Protein AF-A0A660NWW2-F1 (afdb_monomer_lite)

pLDDT: mean 92.23, std 7.3, range [58.41, 98.31]

Radius of gyration: 13.19 Å; chains: 1; bounding box: 37×17×34 Å

Secondary structure (DSSP, 8-state):
-TTTEEEEEESSSSS-EEE-EES---SS-------EE--GGGTT-S--EEEEEE--BTTB------------

Sequence (72 aa):
LNNAIKVFVSTDGNNWESVAINNPPSGNSWTFVDSTCDLNKYAGKEKVFVAFEYNSTTNIAPTWEIKTVTVK

Structure (mmCIF, N/CA/C/O backbone):
data_AF-A0A660NWW2-F1
#
_entry.id   AF-A0A660NWW2-F1
#
loop_
_atom_site.group_PDB
_atom_site.id
_atom_site.type_symbol
_atom_site.label_atom_id
_atom_site.label_alt_id
_atom_site.label_comp_id
_atom_site.label_asym_id
_atom_site.label_entity_id
_atom_site.label_seq_id
_atom_site.pdbx_PDB_ins_code
_atom_site.Cartn_x
_atom_site.Cartn_y
_atom_site.Cartn_z
_atom_site.occupancy
_atom_site.B_iso_or_equiv
_atom_site.auth_seq_id
_atom_site.auth_comp_id
_atom_site.auth_asym_id
_atom_site.auth_atom_id
_atom_site.pdbx_PDB_model_num
ATOM 1 N N . LEU A 1 1 ? 10.475 -6.567 -8.599 1.00 58.41 1 LEU A N 1
ATOM 2 C CA . LEU A 1 1 ? 9.548 -5.653 -7.887 1.00 58.41 1 LEU A CA 1
ATOM 3 C C . LEU A 1 1 ? 9.128 -6.136 -6.517 1.00 58.41 1 LEU A C 1
ATOM 5 O O . LEU A 1 1 ? 9.126 -5.301 -5.630 1.00 58.41 1 LEU A O 1
ATOM 9 N N . ASN A 1 2 ? 8.796 -7.422 -6.345 1.00 61.56 2 ASN A N 1
ATOM 10 C CA . ASN A 1 2 ? 8.022 -7.939 -5.202 1.00 61.56 2 ASN A CA 1
ATOM 11 C C . ASN A 1 2 ? 8.509 -7.593 -3.780 1.00 61.56 2 ASN A C 1
ATOM 13 O O . ASN A 1 2 ? 7.738 -7.774 -2.851 1.00 61.56 2 ASN A O 1
ATOM 17 N N . ASN A 1 3 ? 9.721 -7.055 -3.600 1.00 73.00 3 ASN A N 1
ATOM 18 C CA . ASN A 1 3 ? 10.205 -6.579 -2.299 1.00 73.00 3 ASN A CA 1
ATOM 19 C C . ASN A 1 3 ? 10.477 -5.065 -2.219 1.00 73.00 3 ASN A C 1
ATOM 21 O O . ASN A 1 3 ? 10.689 -4.566 -1.118 1.00 73.00 3 ASN A O 1
ATOM 25 N N . ALA A 1 4 ? 10.491 -4.349 -3.349 1.00 83.75 4 ALA A N 1
ATOM 26 C CA . ALA A 1 4 ? 10.808 -2.919 -3.401 1.00 83.75 4 ALA A CA 1
ATOM 27 C C . ALA A 1 4 ? 9.583 -2.013 -3.250 1.00 83.75 4 ALA A C 1
ATOM 29 O O . ALA A 1 4 ? 9.736 -0.836 -2.943 1.00 83.75 4 ALA A O 1
ATOM 30 N N . ILE A 1 5 ? 8.385 -2.559 -3.470 1.00 88.00 5 ILE A N 1
ATOM 31 C CA . ILE A 1 5 ? 7.117 -1.854 -3.289 1.00 88.00 5 ILE A CA 1
ATOM 32 C C . ILE A 1 5 ? 6.248 -2.643 -2.319 1.00 88.00 5 ILE A C 1
ATOM 34 O O . ILE A 1 5 ? 6.019 -3.838 -2.516 1.00 88.00 5 ILE A O 1
ATOM 38 N N . LYS A 1 6 ? 5.777 -1.987 -1.262 1.00 92.25 6 LYS A N 1
ATOM 39 C CA . LYS A 1 6 ? 4.852 -2.587 -0.297 1.00 92.25 6 LYS A CA 1
ATOM 40 C C . LYS A 1 6 ? 3.809 -1.576 0.137 1.00 92.25 6 LYS A C 1
ATOM 42 O O . LYS A 1 6 ? 4.064 -0.374 0.168 1.00 92.25 6 LYS A O 1
ATOM 47 N N . VAL A 1 7 ? 2.647 -2.090 0.513 1.00 95.62 7 VAL A N 1
ATOM 48 C CA . VAL A 1 7 ? 1.611 -1.317 1.191 1.00 95.62 7 VAL A CA 1
ATOM 49 C C . VAL A 1 7 ? 1.458 -1.889 2.589 1.00 95.62 7 VAL A C 1
ATOM 51 O O . VAL A 1 7 ? 1.371 -3.105 2.764 1.00 95.62 7 VAL A O 1
ATOM 54 N N . PHE A 1 8 ? 1.445 -1.009 3.579 1.00 97.50 8 PHE A N 1
ATOM 55 C CA . PHE A 1 8 ? 1.226 -1.350 4.974 1.00 97.50 8 PHE A CA 1
ATOM 56 C C . PHE A 1 8 ? -0.012 -0.653 5.502 1.00 97.50 8 PHE A C 1
ATOM 58 O O . PHE A 1 8 ? -0.350 0.456 5.082 1.00 97.50 8 PHE A O 1
ATOM 65 N N . VAL A 1 9 ? -0.654 -1.300 6.464 1.00 98.31 9 VAL A N 1
ATOM 66 C CA . VAL A 1 9 ? -1.840 -0.787 7.131 1.00 98.31 9 VAL A CA 1
ATOM 67 C C . VAL A 1 9 ? -1.641 -0.855 8.636 1.00 98.31 9 VAL A C 1
ATOM 69 O O . VAL A 1 9 ? -1.066 -1.809 9.161 1.00 98.31 9 VAL A O 1
ATOM 72 N N . SER A 1 10 ? -2.108 0.177 9.329 1.00 98.31 10 SER A N 1
ATOM 73 C CA . SER A 1 10 ? -2.101 0.261 10.786 1.00 98.31 10 SER A CA 1
ATOM 74 C C . SER A 1 10 ? -3.414 0.847 11.290 1.00 98.31 10 SER A C 1
ATOM 76 O O . SER A 1 10 ? -4.032 1.670 10.618 1.00 98.31 10 SER A O 1
ATOM 78 N N . THR A 1 11 ? -3.838 0.462 12.492 1.00 98.00 11 THR A N 1
ATOM 79 C CA . THR A 1 11 ? -4.979 1.088 13.184 1.00 98.00 11 THR A CA 1
ATOM 80 C C . THR A 1 11 ? -4.549 2.083 14.262 1.00 98.00 11 THR A C 1
ATOM 82 O O . THR A 1 11 ? -5.389 2.794 14.806 1.00 98.00 11 THR A O 1
ATOM 85 N N . ASP A 1 12 ? -3.255 2.143 14.583 1.00 97.38 12 ASP A N 1
ATOM 86 C CA . ASP A 1 12 ? -2.696 2.987 15.647 1.00 97.38 12 ASP A CA 1
ATOM 87 C C . ASP A 1 12 ? -1.509 3.858 15.194 1.00 97.38 12 ASP A C 1
ATOM 89 O O . ASP A 1 12 ? -1.024 4.680 15.970 1.00 97.38 12 ASP A O 1
ATOM 93 N N . GLY A 1 13 ? -1.049 3.696 13.950 1.00 97.00 13 GLY A N 1
ATOM 94 C CA . GLY A 1 13 ? 0.081 4.416 13.361 1.00 97.00 13 GLY A CA 1
ATOM 95 C C . GLY A 1 13 ? 1.462 3.909 13.795 1.00 97.00 13 GLY A C 1
ATOM 96 O O . GLY A 1 13 ? 2.468 4.461 13.354 1.00 97.00 13 GLY A O 1
ATOM 97 N N . ASN A 1 14 ? 1.534 2.871 14.633 1.00 97.56 14 ASN A N 1
ATOM 98 C CA . ASN A 1 14 ? 2.776 2.346 15.210 1.00 97.56 14 ASN A CA 1
ATOM 99 C C . ASN A 1 14 ? 3.013 0.878 14.837 1.00 97.56 14 ASN A C 1
ATOM 101 O O . ASN A 1 14 ? 4.141 0.492 14.535 1.00 97.56 14 ASN A O 1
ATOM 105 N N . ASN A 1 15 ? 1.955 0.068 14.833 1.00 97.38 15 ASN A N 1
ATOM 106 C CA . ASN A 1 15 ? 1.996 -1.343 14.472 1.00 97.38 15 ASN A CA 1
ATOM 107 C C . ASN A 1 15 ? 1.498 -1.516 13.040 1.00 97.38 15 ASN A C 1
ATOM 109 O O . ASN A 1 15 ? 0.336 -1.234 12.744 1.00 97.38 15 ASN A O 1
ATOM 113 N N . TRP A 1 16 ? 2.385 -1.971 12.159 1.00 97.94 16 TRP A N 1
ATOM 114 C CA . TRP A 1 16 ? 2.144 -2.032 10.722 1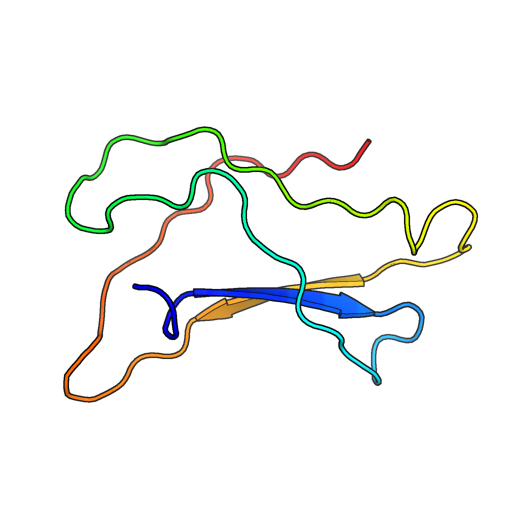.00 97.94 16 TRP A CA 1
ATOM 115 C C . TRP A 1 16 ? 2.113 -3.473 10.233 1.00 97.94 16 TRP A C 1
ATOM 117 O O . TRP A 1 16 ? 3.008 -4.264 10.525 1.00 97.94 16 TRP A O 1
ATOM 127 N N . GLU A 1 17 ? 1.103 -3.794 9.437 1.00 97.44 17 GLU A N 1
ATOM 128 C CA . GLU A 1 17 ? 0.978 -5.079 8.759 1.00 97.44 17 GLU A CA 1
ATOM 129 C C . GLU A 1 17 ? 0.991 -4.856 7.249 1.00 97.44 17 GLU A C 1
ATOM 131 O O . GLU A 1 17 ? 0.326 -3.955 6.737 1.00 97.44 17 GLU A O 1
ATOM 136 N N . SER A 1 18 ? 1.758 -5.665 6.520 1.00 96.19 18 SER A N 1
ATOM 137 C CA . SER A 1 18 ? 1.774 -5.597 5.061 1.00 96.19 18 SER A CA 1
ATOM 138 C C . SER A 1 18 ? 0.478 -6.164 4.487 1.00 96.19 18 SER A C 1
ATOM 140 O O . SER A 1 18 ? 0.064 -7.257 4.878 1.00 96.19 18 SER A O 1
ATOM 142 N N . VAL A 1 19 ? -0.095 -5.484 3.499 1.00 96.69 19 VAL A N 1
ATOM 143 C CA . VAL A 1 19 ? -1.194 -6.006 2.678 1.00 96.69 19 VAL A CA 1
ATOM 144 C C . VAL A 1 19 ? -0.694 -6.341 1.277 1.00 96.69 19 VAL A C 1
ATOM 146 O O . VAL A 1 19 ? 0.219 -5.704 0.748 1.00 96.69 19 VAL A O 1
ATOM 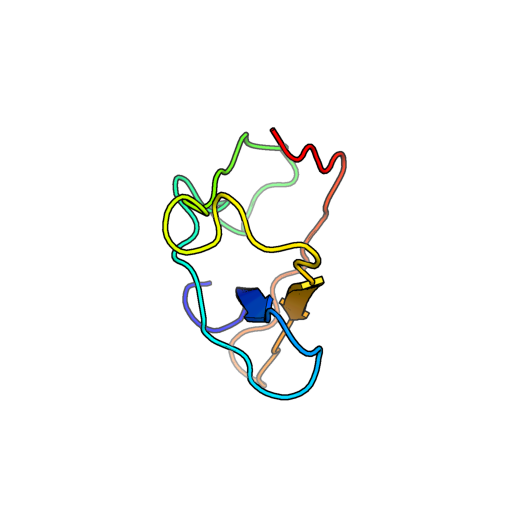149 N N . ALA A 1 20 ? -1.278 -7.376 0.676 1.00 95.25 20 ALA A N 1
ATOM 150 C CA . ALA A 1 20 ? -0.930 -7.775 -0.678 1.00 95.25 20 ALA A CA 1
ATOM 151 C C . ALA A 1 20 ? -1.484 -6.768 -1.695 1.00 95.25 20 ALA A C 1
ATOM 153 O O . ALA A 1 20 ? -2.657 -6.396 -1.639 1.00 95.25 20 ALA A O 1
ATOM 154 N N . ILE A 1 21 ? -0.638 -6.375 -2.647 1.00 94.25 21 ILE A N 1
ATOM 155 C CA . ILE A 1 21 ? -1.044 -5.578 -3.803 1.00 94.25 21 ILE A CA 1
ATOM 156 C C . ILE A 1 21 ? -1.541 -6.544 -4.879 1.00 94.25 21 ILE A C 1
ATOM 158 O O . ILE A 1 21 ? -0.763 -7.317 -5.438 1.00 94.25 21 ILE A O 1
ATOM 162 N N . ASN A 1 22 ? -2.828 -6.483 -5.192 1.00 95.62 22 ASN A N 1
ATOM 163 C CA . ASN A 1 22 ? -3.408 -7.159 -6.344 1.00 95.62 22 ASN A CA 1
ATOM 164 C C . ASN A 1 22 ? -3.098 -6.359 -7.612 1.00 95.62 22 ASN A C 1
ATOM 166 O O . ASN A 1 22 ? -3.291 -5.141 -7.639 1.00 95.62 22 ASN A O 1
ATOM 170 N N . ASN A 1 23 ? -2.665 -7.058 -8.665 1.00 93.88 23 ASN A N 1
ATO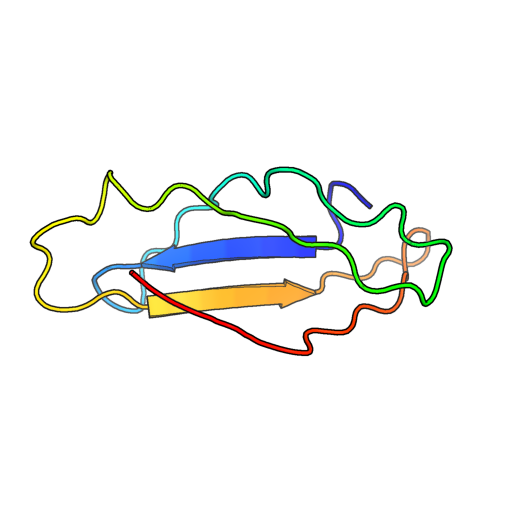M 171 C CA . ASN A 1 23 ? -2.242 -6.474 -9.942 1.00 93.88 23 ASN A CA 1
ATOM 172 C C . ASN A 1 23 ? -1.144 -5.394 -9.789 1.00 93.88 23 ASN A C 1
ATOM 174 O O . ASN A 1 23 ? -1.366 -4.240 -10.164 1.00 93.88 23 ASN A O 1
ATOM 178 N N . PRO A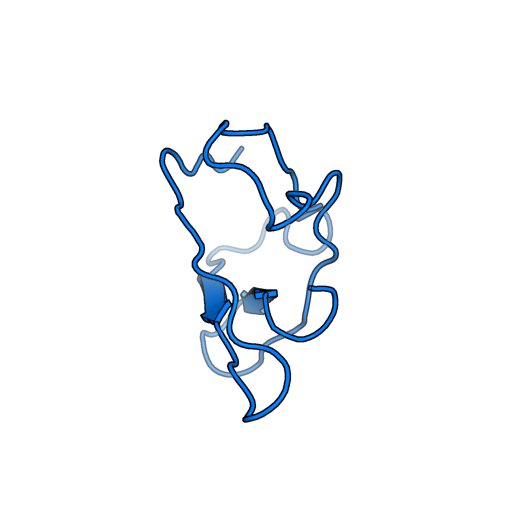 1 24 ? 0.026 -5.718 -9.199 1.00 90.44 24 PRO A N 1
ATOM 179 C CA . PRO A 1 24 ? 1.121 -4.760 -9.093 1.00 90.44 24 PRO A CA 1
ATOM 180 C C . PRO A 1 24 ? 1.690 -4.433 -10.486 1.00 90.44 24 PRO A C 1
ATOM 182 O O . PRO A 1 24 ? 1.708 -5.303 -11.362 1.00 90.44 24 PRO A O 1
ATOM 185 N N . PRO A 1 25 ? 2.206 -3.212 -10.705 1.00 88.75 25 PRO A N 1
ATOM 186 C CA . PRO A 1 25 ? 2.821 -2.844 -11.974 1.00 88.75 25 PRO A CA 1
ATOM 187 C C . PRO A 1 25 ? 4.036 -3.723 -12.290 1.00 88.75 25 PRO A C 1
ATOM 189 O O . PRO A 1 25 ? 4.785 -4.138 -11.403 1.00 88.75 25 PRO A O 1
ATOM 192 N N . SER A 1 26 ? 4.283 -3.942 -13.583 1.00 86.56 26 SER A N 1
ATOM 193 C CA . SER A 1 26 ? 5.420 -4.723 -14.089 1.00 86.56 26 SER A CA 1
ATOM 194 C C . SER A 1 26 ? 6.783 -4.054 -13.869 1.00 86.56 26 SER A C 1
ATOM 196 O O . SER A 1 26 ? 7.813 -4.694 -14.074 1.00 86.56 26 SER A O 1
ATOM 198 N N . GLY A 1 27 ? 6.795 -2.773 -13.468 1.00 84.56 27 GLY A N 1
ATOM 199 C CA . GLY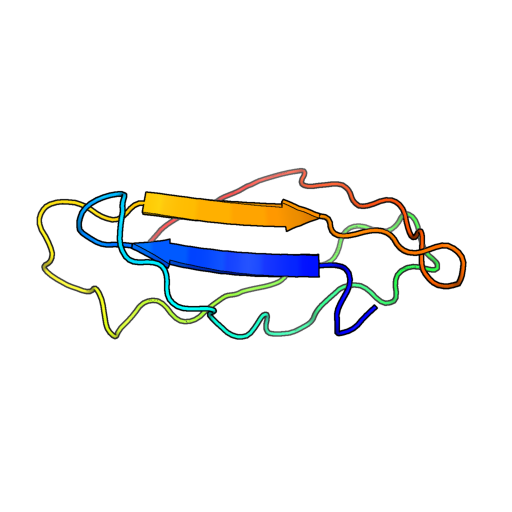 A 1 27 ? 7.979 -1.969 -13.130 1.00 84.56 27 GLY A CA 1
ATOM 200 C C . GLY A 1 27 ? 8.977 -1.757 -14.265 1.00 84.56 27 GLY A C 1
ATOM 201 O O . GLY A 1 27 ? 10.137 -1.444 -14.016 1.00 84.56 27 GLY A O 1
ATOM 202 N N . ASN A 1 28 ? 8.531 -1.948 -15.502 1.00 87.00 28 ASN A N 1
ATOM 203 C CA . ASN A 1 28 ? 9.282 -1.706 -16.731 1.00 87.00 28 ASN A CA 1
ATOM 204 C C . ASN A 1 28 ? 8.455 -0.906 -17.758 1.00 87.00 28 ASN A C 1
ATOM 206 O O . ASN A 1 28 ? 8.765 -0.917 -18.946 1.00 87.00 28 ASN A O 1
ATOM 210 N N . SER A 1 29 ? 7.388 -0.243 -17.302 1.00 88.31 29 SER A N 1
ATOM 211 C CA . SER A 1 29 ? 6.479 0.571 -18.109 1.00 88.31 29 SER A CA 1
ATOM 212 C C . SER A 1 29 ? 6.033 1.803 -17.323 1.00 88.31 29 SER A C 1
ATOM 214 O O . SER A 1 29 ? 5.924 1.748 -16.100 1.00 88.31 29 SER A O 1
ATOM 216 N N . TRP A 1 30 ? 5.740 2.882 -18.048 1.00 89.06 30 TRP A N 1
ATOM 217 C CA . TRP A 1 30 ? 5.169 4.134 -17.534 1.00 89.06 30 TRP A CA 1
ATOM 218 C C . TRP A 1 30 ? 3.637 4.175 -17.651 1.00 89.06 30 TRP A C 1
ATOM 220 O O . TRP A 1 30 ? 2.996 5.189 -17.385 1.00 89.06 30 TRP A O 1
ATOM 230 N N . THR A 1 31 ? 3.021 3.086 -18.113 1.00 93.19 31 THR A N 1
ATOM 231 C CA . THR A 1 31 ? 1.565 2.969 -18.175 1.00 93.19 31 THR A CA 1
ATOM 232 C C . THR A 1 31 ? 1.010 2.709 -16.780 1.00 93.19 31 THR A C 1
ATOM 234 O O . THR A 1 31 ? 1.347 1.705 -16.153 1.00 93.19 31 THR A O 1
ATOM 237 N N . PHE A 1 32 ? 0.122 3.588 -16.313 1.00 94.31 32 PHE A N 1
ATOM 238 C CA . PHE A 1 32 ? -0.615 3.366 -15.071 1.00 94.31 32 PHE A CA 1
ATOM 239 C C . PHE A 1 32 ? -1.498 2.120 -15.177 1.00 94.31 32 PHE A C 1
ATOM 241 O O . PHE A 1 32 ? -2.170 1.909 -16.187 1.00 94.31 32 PHE A O 1
ATOM 248 N N . VAL A 1 33 ? -1.510 1.325 -14.111 1.00 94.31 33 VAL A N 1
ATOM 249 C CA . VAL A 1 33 ? -2.387 0.164 -13.950 1.00 94.31 33 VAL A CA 1
ATOM 250 C C . VAL A 1 33 ? -3.247 0.347 -12.708 1.00 94.31 33 VAL A C 1
ATOM 252 O O . VAL A 1 33 ? -2.806 0.954 -11.731 1.00 94.31 33 VAL A O 1
ATOM 255 N N . ASP A 1 34 ? -4.456 -0.207 -12.735 1.00 96.44 34 ASP A N 1
ATOM 256 C CA . ASP A 1 34 ? -5.308 -0.254 -11.552 1.00 96.44 34 ASP A CA 1
ATOM 257 C C . ASP A 1 34 ? -4.847 -1.396 -10.638 1.00 96.44 34 ASP A C 1
ATOM 259 O O . ASP A 1 34 ? -4.931 -2.576 -10.994 1.00 96.44 34 ASP A O 1
ATOM 263 N N . SER A 1 35 ? -4.365 -1.039 -9.449 1.00 95.06 35 SER A N 1
ATOM 264 C CA . SER A 1 35 ? -3.991 -1.975 -8.385 1.00 95.06 35 SER A CA 1
ATOM 265 C C . SER A 1 35 ? -4.929 -1.817 -7.190 1.00 95.06 35 SER A C 1
ATOM 267 O O . SER A 1 35 ? -5.419 -0.723 -6.906 1.00 95.06 35 SER A O 1
ATOM 269 N N . THR A 1 36 ? -5.171 -2.902 -6.455 1.00 97.25 36 THR A N 1
ATOM 270 C CA . THR A 1 36 ? -6.015 -2.880 -5.246 1.00 97.25 36 THR A CA 1
ATOM 271 C C . THR A 1 36 ? -5.332 -3.587 -4.084 1.00 97.25 36 THR A C 1
ATOM 273 O O . THR A 1 36 ? -4.455 -4.420 -4.285 1.00 97.25 36 THR A O 1
ATOM 276 N N . CYS A 1 37 ? -5.726 -3.256 -2.858 1.00 97.12 37 CYS A N 1
ATOM 277 C CA . CYS A 1 37 ? -5.339 -3.971 -1.643 1.00 97.12 37 CYS A CA 1
ATOM 278 C C . CYS A 1 37 ? -6.619 -4.277 -0.861 1.00 97.12 37 CYS A C 1
ATOM 280 O O . CYS A 1 37 ? -7.481 -3.404 -0.753 1.00 97.12 37 CYS A O 1
ATOM 282 N N . ASP A 1 38 ? -6.757 -5.494 -0.334 1.00 97.44 38 ASP A N 1
ATOM 283 C CA . ASP A 1 38 ? -7.898 -5.832 0.521 1.00 97.44 38 ASP A CA 1
ATOM 284 C C . ASP A 1 38 ? -7.694 -5.251 1.928 1.00 97.44 38 ASP A C 1
ATOM 286 O O . ASP A 1 38 ? -6.691 -5.529 2.587 1.00 97.44 38 ASP A O 1
ATOM 290 N N . LEU A 1 39 ? -8.655 -4.442 2.378 1.00 97.00 39 LEU A N 1
ATOM 291 C CA . LEU A 1 39 ? -8.668 -3.801 3.692 1.00 97.00 39 LEU A CA 1
ATOM 292 C C . LEU A 1 39 ? -9.789 -4.325 4.602 1.00 97.00 39 LEU A C 1
ATOM 294 O O . LEU A 1 39 ? -9.975 -3.784 5.691 1.00 97.00 39 LEU A O 1
ATOM 298 N N . ASN A 1 40 ? -10.515 -5.382 4.213 1.00 96.62 40 ASN A N 1
ATOM 299 C CA . ASN A 1 40 ? -11.663 -5.908 4.966 1.00 96.62 40 ASN A CA 1
ATOM 300 C C . ASN A 1 40 ? -11.337 -6.224 6.434 1.00 96.62 40 ASN A C 1
ATOM 302 O O . ASN A 1 40 ? -12.172 -6.007 7.310 1.00 96.62 40 ASN A O 1
ATOM 306 N N . LYS A 1 41 ? -10.105 -6.663 6.730 1.00 96.88 41 LYS A N 1
ATOM 307 C CA . LYS A 1 41 ? -9.618 -6.893 8.105 1.00 96.88 41 LYS A CA 1
ATOM 308 C C . LYS A 1 41 ? -9.765 -5.659 9.013 1.00 96.88 41 LYS A C 1
ATOM 310 O O . LYS A 1 41 ? -9.891 -5.802 10.229 1.00 96.88 41 LYS A O 1
ATOM 315 N N . TYR A 1 42 ? -9.744 -4.460 8.438 1.00 96.19 42 TYR A N 1
ATOM 316 C CA . TYR A 1 42 ? -9.779 -3.180 9.145 1.00 96.19 42 TYR A CA 1
ATOM 317 C C . TYR A 1 42 ? -11.143 -2.478 9.048 1.00 96.19 42 TYR A C 1
ATOM 319 O O . TYR A 1 42 ? -11.277 -1.341 9.501 1.00 96.19 42 TYR A O 1
ATOM 327 N N . ALA A 1 43 ? -12.168 -3.136 8.496 1.00 95.88 43 ALA A N 1
ATOM 328 C CA . ALA A 1 43 ? -13.518 -2.588 8.441 1.00 95.88 43 ALA A CA 1
ATOM 329 C C . ALA A 1 43 ? -14.060 -2.282 9.851 1.00 95.88 43 ALA A C 1
ATOM 331 O O . ALA A 1 43 ? -13.841 -3.032 10.805 1.00 95.88 43 ALA A O 1
ATOM 332 N N . GLY A 1 44 ? -14.759 -1.153 9.990 1.00 95.88 44 GLY A N 1
ATOM 333 C CA . GLY A 1 44 ? -15.327 -0.704 11.266 1.00 95.88 44 GLY A CA 1
ATOM 334 C C . GLY A 1 44 ? -14.313 -0.149 12.274 1.00 95.88 44 GLY A C 1
ATOM 335 O O . GLY A 1 44 ? -14.706 0.227 13.376 1.00 95.88 44 GLY A O 1
ATOM 336 N N . LYS A 1 45 ? -13.019 -0.072 11.936 1.00 96.56 45 LYS A N 1
ATOM 337 C CA . LYS A 1 45 ? -12.028 0.628 12.764 1.00 96.56 45 LYS A CA 1
ATOM 338 C C . LYS A 1 45 ? -12.214 2.139 12.628 1.00 96.56 45 LYS A C 1
ATOM 340 O O . LYS A 1 45 ? -12.366 2.647 11.524 1.00 96.56 45 LYS A O 1
ATOM 345 N N . GLU A 1 46 ? -12.153 2.857 13.750 1.00 96.00 46 GLU A N 1
ATOM 346 C CA . GLU A 1 46 ? -12.308 4.322 13.770 1.00 96.00 46 GLU A CA 1
ATOM 347 C C . GLU A 1 46 ? -11.211 5.047 12.981 1.00 96.00 46 GLU A C 1
ATOM 349 O O . GLU A 1 46 ? -11.438 6.126 12.436 1.00 96.00 46 GLU A O 1
ATOM 354 N N . LYS A 1 47 ? -10.006 4.465 12.942 1.00 96.31 47 LYS A N 1
ATOM 355 C CA . LYS A 1 47 ? -8.845 5.001 12.233 1.00 96.31 47 LYS A CA 1
ATOM 356 C C . LYS A 1 47 ? -8.102 3.883 11.523 1.00 96.31 47 LYS A C 1
ATOM 358 O O . LYS A 1 47 ? -7.866 2.817 12.093 1.00 96.31 47 LYS A O 1
ATOM 363 N N . VAL A 1 48 ? -7.705 4.174 10.291 1.00 97.31 48 VAL A N 1
ATOM 364 C CA . VAL A 1 48 ? -6.861 3.321 9.462 1.00 97.31 48 VAL A CA 1
ATOM 365 C C . VAL A 1 48 ? -5.816 4.213 8.802 1.00 97.31 48 VAL A C 1
ATOM 367 O O . VAL A 1 48 ? -6.150 5.227 8.192 1.00 97.31 48 VAL A O 1
ATOM 370 N N . PHE A 1 49 ? -4.552 3.841 8.942 1.00 98.06 49 PHE A N 1
ATOM 371 C CA . PHE A 1 49 ? -3.411 4.481 8.305 1.00 98.06 49 PHE A CA 1
ATOM 372 C C . PHE A 1 49 ? -2.913 3.570 7.193 1.00 98.06 49 PHE A C 1
ATOM 374 O O . PHE A 1 49 ? -2.755 2.370 7.409 1.00 98.06 49 PHE A O 1
ATOM 381 N N . VAL A 1 50 ? -2.644 4.141 6.022 1.00 97.56 50 VAL A N 1
ATOM 382 C CA . VAL A 1 50 ? -2.073 3.423 4.880 1.00 97.56 50 VAL A CA 1
ATOM 383 C C . VAL A 1 50 ? -0.712 4.030 4.581 1.00 97.56 50 VAL A C 1
ATOM 385 O O . VAL A 1 50 ? -0.607 5.234 4.350 1.00 97.56 50 VAL A O 1
ATOM 388 N N . ALA A 1 51 ? 0.326 3.201 4.596 1.00 96.88 51 ALA A N 1
ATOM 389 C CA . ALA A 1 51 ? 1.675 3.586 4.223 1.00 96.88 51 ALA A CA 1
ATOM 390 C C . ALA A 1 51 ? 2.068 2.876 2.934 1.00 96.88 51 ALA A C 1
ATOM 392 O O . ALA A 1 51 ? 1.857 1.675 2.768 1.00 96.88 51 ALA A O 1
ATOM 393 N N . PHE A 1 52 ? 2.672 3.632 2.031 1.00 94.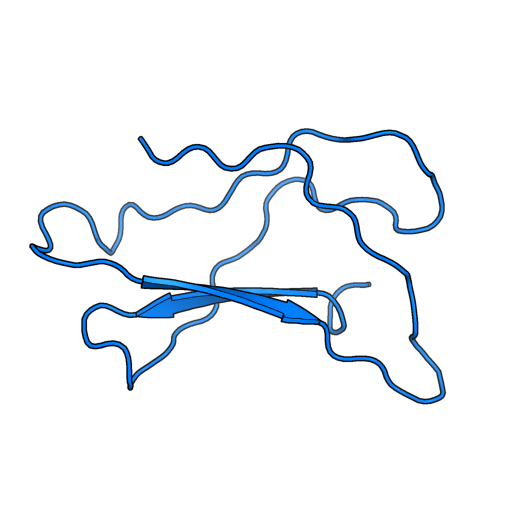56 52 PHE A N 1
ATOM 394 C CA . PHE A 1 52 ? 3.262 3.099 0.822 1.00 94.56 52 PHE A CA 1
ATOM 395 C C . PHE A 1 52 ? 4.784 3.130 1.025 1.00 94.56 52 PHE A C 1
ATOM 397 O O . PHE A 1 52 ? 5.369 4.203 1.175 1.00 94.56 52 PHE A O 1
ATOM 404 N N . GLU A 1 53 ? 5.425 1.965 1.065 1.00 92.62 53 GLU A N 1
ATOM 405 C CA . GLU A 1 53 ? 6.873 1.831 1.247 1.00 92.62 53 GLU A CA 1
ATOM 406 C C . GLU A 1 53 ? 7.554 1.633 -0.109 1.00 92.62 53 GLU A C 1
ATOM 408 O O . GLU A 1 53 ? 7.210 0.715 -0.861 1.00 92.62 53 GLU A O 1
ATOM 413 N N . TYR A 1 54 ? 8.573 2.456 -0.368 1.00 90.75 54 TYR A N 1
ATOM 414 C CA . TYR A 1 54 ? 9.566 2.213 -1.405 1.00 90.75 54 TYR A CA 1
ATOM 415 C C . TYR A 1 54 ? 10.896 1.819 -0.757 1.00 90.75 54 TYR A C 1
ATOM 417 O O . TYR A 1 54 ? 11.485 2.600 -0.010 1.00 90.75 54 TYR A O 1
ATOM 425 N N . ASN A 1 55 ? 11.368 0.610 -1.051 1.00 89.19 55 ASN A N 1
ATOM 426 C CA . ASN A 1 55 ? 12.616 0.066 -0.524 1.00 89.19 55 ASN A CA 1
ATOM 427 C C . ASN A 1 55 ? 13.540 -0.347 -1.673 1.00 89.19 55 ASN A C 1
ATOM 429 O O . ASN A 1 55 ? 13.443 -1.453 -2.213 1.00 89.19 55 ASN A O 1
ATOM 433 N N . SER A 1 56 ? 14.431 0.559 -2.068 1.00 88.69 56 SER A N 1
ATOM 434 C CA . SER A 1 56 ? 15.453 0.250 -3.058 1.00 88.69 56 SER A CA 1
ATOM 435 C C . SER A 1 56 ? 16.632 -0.495 -2.438 1.00 88.69 56 SER A C 1
ATOM 437 O O . SER A 1 56 ? 17.031 -0.289 -1.295 1.00 88.69 56 SER A O 1
ATOM 439 N N . THR A 1 57 ? 17.240 -1.351 -3.246 1.00 87.25 57 THR A N 1
ATOM 440 C CA . THR A 1 57 ? 18.531 -1.976 -2.960 1.00 87.25 57 THR A CA 1
ATOM 441 C C . THR A 1 57 ? 19.485 -1.670 -4.106 1.00 87.25 57 THR A C 1
ATOM 443 O O . THR A 1 57 ? 19.064 -1.197 -5.163 1.00 87.25 57 THR A O 1
ATOM 446 N N . THR A 1 58 ? 20.762 -2.014 -3.950 1.00 90.56 58 THR A N 1
ATOM 447 C CA . THR A 1 58 ? 21.749 -1.914 -5.039 1.00 90.56 58 THR A CA 1
ATOM 448 C C . THR A 1 58 ? 21.331 -2.678 -6.299 1.00 90.56 58 THR A C 1
ATOM 450 O O . THR A 1 58 ? 21.723 -2.300 -7.397 1.00 90.56 58 THR A O 1
ATOM 453 N N . ASN A 1 59 ? 20.521 -3.733 -6.152 1.00 88.75 59 ASN A N 1
ATOM 454 C CA . ASN A 1 59 ? 20.134 -4.622 -7.248 1.00 88.75 59 ASN A CA 1
ATOM 455 C C . ASN A 1 59 ? 18.697 -4.374 -7.737 1.00 88.75 59 ASN A C 1
ATOM 457 O O . ASN A 1 59 ? 18.308 -4.880 -8.788 1.00 88.75 59 ASN A O 1
ATOM 461 N N . ILE A 1 60 ? 17.879 -3.651 -6.964 1.00 85.88 60 ILE A N 1
ATOM 462 C CA . ILE A 1 60 ? 16.451 -3.439 -7.228 1.00 85.88 60 ILE A CA 1
ATOM 463 C C . ILE A 1 60 ? 16.116 -1.985 -6.896 1.00 85.88 60 ILE A C 1
ATOM 465 O O . ILE A 1 60 ? 15.904 -1.656 -5.733 1.00 85.88 60 ILE A O 1
ATOM 469 N N . ALA A 1 61 ? 16.042 -1.129 -7.915 1.00 86.75 61 ALA A N 1
ATOM 470 C CA . ALA A 1 61 ? 15.710 0.289 -7.762 1.00 86.75 61 ALA A CA 1
ATOM 471 C C . ALA A 1 61 ? 14.693 0.780 -8.819 1.00 86.75 61 ALA A C 1
ATOM 473 O O . ALA A 1 61 ? 14.995 1.705 -9.573 1.00 86.75 61 ALA A O 1
ATOM 474 N N . PRO A 1 62 ? 13.512 0.142 -8.951 1.00 84.06 62 PRO A N 1
ATOM 475 C CA . PRO A 1 62 ? 12.487 0.616 -9.876 1.00 84.06 62 PRO A CA 1
ATOM 476 C C . PRO A 1 62 ? 11.863 1.924 -9.376 1.00 84.06 62 PRO A C 1
ATOM 478 O O . PRO A 1 62 ? 11.605 2.073 -8.187 1.00 84.06 62 PRO A O 1
ATOM 481 N N . THR A 1 63 ? 11.541 2.849 -10.275 1.00 85.69 63 THR A N 1
ATOM 482 C CA . THR A 1 63 ? 10.701 4.007 -9.933 1.00 85.69 63 THR A CA 1
ATOM 483 C C . THR A 1 63 ? 9.234 3.587 -9.842 1.00 85.69 63 THR A C 1
ATOM 485 O O . THR A 1 63 ? 8.782 2.712 -10.581 1.00 85.69 63 THR A O 1
ATOM 488 N N . TRP A 1 64 ? 8.489 4.221 -8.937 1.00 84.44 64 TRP A N 1
ATOM 489 C CA . TRP A 1 64 ? 7.044 4.057 -8.800 1.00 84.44 64 TRP A CA 1
ATOM 490 C C . TRP A 1 64 ? 6.326 5.399 -8.942 1.00 84.44 64 TRP A C 1
ATOM 492 O O . TRP A 1 64 ? 6.870 6.451 -8.606 1.00 84.44 64 TRP A O 1
ATOM 502 N N . GLU A 1 65 ? 5.087 5.352 -9.412 1.00 91.81 65 GLU A N 1
ATOM 503 C CA . GLU A 1 65 ? 4.231 6.523 -9.521 1.00 91.81 65 GLU A CA 1
ATOM 504 C C . GLU A 1 65 ? 2.834 6.149 -9.036 1.00 91.81 65 GLU A C 1
ATOM 506 O O . GLU A 1 65 ? 2.249 5.160 -9.479 1.00 91.81 65 GLU A O 1
ATOM 511 N N . ILE A 1 66 ? 2.292 6.946 -8.118 1.00 93.06 66 ILE A N 1
ATOM 512 C CA . ILE A 1 66 ? 0.916 6.811 -7.645 1.00 93.06 66 ILE A CA 1
ATOM 513 C C . ILE A 1 66 ? 0.151 8.024 -8.157 1.00 93.06 66 ILE A C 1
ATOM 515 O O . ILE A 1 66 ? 0.401 9.150 -7.735 1.00 93.06 66 ILE A O 1
ATOM 519 N N . LYS A 1 67 ? -0.785 7.792 -9.080 1.00 95.38 67 LYS A N 1
ATOM 520 C CA . LYS A 1 67 ? -1.604 8.862 -9.663 1.00 95.38 67 LYS A CA 1
ATOM 521 C C . LYS A 1 67 ? -2.830 9.188 -8.820 1.00 95.38 67 LYS A C 1
ATOM 523 O O . LYS A 1 67 ? -3.201 10.348 -8.670 1.00 95.38 67 LYS A O 1
ATOM 528 N N . THR A 1 68 ? -3.513 8.164 -8.320 1.00 96.81 68 THR A N 1
ATOM 529 C CA . THR A 1 68 ? -4.770 8.319 -7.587 1.00 96.81 68 THR A CA 1
ATOM 530 C C . THR A 1 68 ? -4.867 7.243 -6.523 1.00 96.81 68 THR A C 1
ATOM 532 O O . THR A 1 68 ? -4.604 6.075 -6.791 1.00 96.81 68 THR A O 1
ATOM 535 N N . VAL A 1 69 ? -5.261 7.651 -5.319 1.00 96.56 69 VAL A N 1
ATOM 536 C CA . VAL A 1 69 ? -5.586 6.750 -4.215 1.00 96.56 69 VAL A CA 1
ATOM 537 C C . VAL A 1 69 ? -7.058 6.939 -3.892 1.00 96.56 69 VAL A C 1
ATOM 539 O O . VAL A 1 69 ? -7.536 8.063 -3.756 1.00 96.56 69 VAL A O 1
ATOM 542 N N . THR A 1 70 ? -7.791 5.838 -3.786 1.00 96.56 70 THR A N 1
ATOM 543 C CA . THR A 1 70 ? -9.193 5.835 -3.367 1.00 96.56 70 THR A CA 1
ATOM 544 C C . THR A 1 70 ? -9.371 4.780 -2.291 1.00 96.56 70 THR A C 1
ATOM 546 O O . THR A 1 70 ? -8.904 3.655 -2.445 1.00 96.56 70 THR A O 1
ATOM 549 N N . VAL A 1 71 ? -10.054 5.151 -1.213 1.00 93.56 71 VAL A N 1
ATOM 550 C CA . VAL A 1 71 ? -10.447 4.257 -0.119 1.00 93.56 71 VAL A CA 1
ATOM 551 C C . VAL A 1 71 ? -11.973 4.165 -0.143 1.00 93.56 71 VAL A C 1
ATOM 553 O O . VAL A 1 71 ? -12.630 5.182 -0.375 1.00 93.56 71 VAL A O 1
ATOM 556 N N . LYS A 1 72 ? -12.521 2.958 0.013 1.00 89.44 72 LYS A N 1
ATOM 557 C CA . LYS A 1 72 ? -13.958 2.664 -0.074 1.00 89.44 72 LYS A CA 1
ATOM 558 C C . LYS A 1 72 ? -14.426 1.915 1.160 1.00 89.44 72 LYS A C 1
ATOM 560 O O . LYS A 1 72 ? -13.611 1.121 1.680 1.00 89.44 72 LYS A O 1
#

Foldseek 3Di:
DVPQKWKWKDLPVPDTDTWDKAPDDPLPDPDDDDIDTDPVVCPPRPDMDMDIGGDDDPVRDGDDDDDDDDDD